Protein AF-A0A0K6A1R4-F1 (afdb_monomer)

Radius of gyration: 19.24 Å; Cα contacts (8 Å, |Δi|>4): 12; chains: 1; bounding box: 46×25×49 Å

Sequence (66 aa):
MTKNHSFLEQQIATFGAALNGGNQPQSEYIEAFSKSFKGLETQINIWETFIVNSTNVNQDDAMLFP

pLDDT: mean 72.53, std 11.27, range [41.0, 88.88]

Secondary structure (DSSP, 8-state):
------HHHHHHHHHHHHHT-TT--HHHHHHHHHHHHHHHHHHHHHHHHHHHHHHHHHHHHHHS--

Structure (mmCIF, N/CA/C/O backbone):
data_AF-A0A0K6A1R4-F1
#
_entry.id   AF-A0A0K6A1R4-F1
#
loop_
_atom_site.group_PDB
_atom_site.id
_atom_site.type_symbol
_atom_site.label_atom_id
_atom_site.label_alt_id
_atom_site.label_comp_id
_atom_site.label_asym_id
_atom_site.label_entity_id
_atom_site.label_seq_id
_atom_site.pdbx_PDB_ins_code
_atom_site.Cartn_x
_atom_site.Cartn_y
_atom_site.Cartn_z
_atom_site.occupancy
_atom_site.B_iso_or_equiv
_atom_site.auth_seq_id
_atom_site.auth_comp_id
_atom_site.auth_asym_id
_atom_site.auth_atom_id
_atom_site.pdbx_PDB_model_num
ATOM 1 N N . MET A 1 1 ? -15.292 21.241 -7.782 1.00 41.00 1 MET A N 1
ATOM 2 C CA . MET A 1 1 ? -13.947 20.966 -8.332 1.00 41.00 1 MET A CA 1
ATOM 3 C C . MET A 1 1 ? -13.344 19.853 -7.490 1.00 41.00 1 MET A C 1
ATOM 5 O O . MET A 1 1 ? -13.098 20.078 -6.311 1.00 41.00 1 MET A O 1
ATOM 9 N N . THR A 1 2 ? -13.234 18.639 -8.022 1.00 51.16 2 THR A N 1
ATOM 10 C CA . THR A 1 2 ? -12.693 17.488 -7.281 1.00 51.16 2 THR A CA 1
ATOM 11 C C . THR A 1 2 ? -11.177 17.640 -7.227 1.00 51.16 2 THR A C 1
ATOM 13 O O . THR A 1 2 ? -10.540 17.736 -8.274 1.00 51.16 2 THR A O 1
ATOM 16 N N . LYS A 1 3 ? -10.593 17.758 -6.031 1.00 60.91 3 LYS A N 1
ATOM 17 C CA . LYS A 1 3 ? -9.133 17.794 -5.890 1.00 60.91 3 LYS A CA 1
ATOM 18 C C . LYS A 1 3 ? -8.598 16.403 -6.231 1.00 60.91 3 LYS A C 1
ATOM 20 O O . LYS A 1 3 ? -8.958 15.434 -5.568 1.00 60.91 3 LYS A O 1
ATOM 25 N N . ASN A 1 4 ? -7.767 16.303 -7.267 1.00 74.75 4 ASN A N 1
ATOM 26 C CA . ASN A 1 4 ? -7.009 15.084 -7.530 1.00 74.75 4 ASN A CA 1
ATOM 27 C C . ASN A 1 4 ? -5.918 14.980 -6.466 1.00 74.75 4 ASN A C 1
ATOM 29 O O . ASN A 1 4 ? -4.910 15.675 -6.538 1.00 74.75 4 ASN A O 1
ATOM 33 N N . HIS A 1 5 ? -6.162 14.148 -5.462 1.00 74.12 5 HIS A N 1
ATOM 34 C CA . HIS A 1 5 ? -5.174 13.823 -4.445 1.00 74.12 5 HIS A CA 1
ATOM 35 C C . HIS A 1 5 ? -4.183 12.805 -5.003 1.00 74.12 5 HIS A C 1
ATOM 37 O O . HIS A 1 5 ? -4.592 11.828 -5.639 1.00 74.12 5 HIS A O 1
ATOM 43 N N . SER A 1 6 ? -2.895 13.022 -4.749 1.00 81.19 6 SER A N 1
ATOM 44 C CA . SER A 1 6 ? -1.855 12.025 -4.998 1.00 81.19 6 SER A CA 1
ATOM 45 C C . SER A 1 6 ? -2.146 10.742 -4.214 1.00 81.19 6 SER A C 1
ATOM 47 O O . SER A 1 6 ? -2.840 10.763 -3.195 1.00 81.19 6 SER A O 1
ATOM 49 N N . PHE A 1 7 ? -1.604 9.609 -4.665 1.00 77.62 7 PHE A N 1
ATOM 50 C CA . PHE A 1 7 ? -1.790 8.329 -3.974 1.00 77.62 7 PHE A CA 1
ATOM 51 C C . PHE A 1 7 ? -1.397 8.415 -2.488 1.00 77.62 7 PHE A C 1
ATOM 53 O O . PHE A 1 7 ? -2.127 7.929 -1.629 1.00 77.62 7 PHE A O 1
ATOM 60 N N . LEU A 1 8 ? -0.295 9.104 -2.175 1.00 74.56 8 LEU A N 1
ATOM 61 C CA . LEU A 1 8 ? 0.162 9.314 -0.801 1.00 74.56 8 LEU A CA 1
ATOM 62 C C . LEU A 1 8 ? -0.864 10.100 0.030 1.00 74.56 8 LEU A C 1
ATOM 64 O O . LEU A 1 8 ? -1.203 9.696 1.139 1.00 74.56 8 LEU A O 1
ATOM 68 N N . GLU A 1 9 ? -1.410 11.186 -0.520 1.00 78.50 9 GLU A N 1
ATOM 69 C CA . GLU A 1 9 ? -2.444 11.983 0.149 1.00 78.50 9 GLU A CA 1
ATOM 70 C C . GLU A 1 9 ? -3.734 11.185 0.369 1.00 78.50 9 GLU A C 1
ATOM 72 O O . GLU A 1 9 ? -4.370 11.331 1.412 1.00 78.50 9 GLU A O 1
ATOM 77 N N . GLN A 1 10 ? -4.101 10.302 -0.565 1.00 81.56 10 GLN A N 1
ATOM 78 C CA . GLN A 1 10 ? -5.252 9.410 -0.405 1.00 81.56 10 GLN A CA 1
ATOM 79 C C . GLN A 1 10 ? -5.040 8.408 0.737 1.00 81.56 10 GLN A C 1
ATOM 81 O O . GLN A 1 10 ? -5.957 8.190 1.531 1.00 81.56 10 GLN A O 1
ATOM 86 N N . GLN A 1 11 ? -3.839 7.832 0.868 1.00 74.94 11 GLN A N 1
ATOM 87 C CA . GLN A 1 11 ? -3.526 6.919 1.973 1.00 74.94 11 GLN A CA 1
ATOM 88 C C . GLN A 1 11 ? -3.504 7.648 3.324 1.00 74.94 11 GLN A C 1
ATOM 90 O O . GLN A 1 11 ? -4.083 7.154 4.290 1.00 74.94 11 GLN A O 1
ATOM 95 N N . ILE A 1 12 ? -2.924 8.853 3.386 1.00 77.94 12 ILE A N 1
ATOM 96 C CA . ILE A 1 12 ? -2.913 9.686 4.602 1.00 77.94 12 ILE A CA 1
ATOM 97 C C . ILE A 1 12 ? -4.339 10.072 5.013 1.00 77.94 12 ILE A C 1
ATOM 99 O O . ILE A 1 12 ? -4.688 9.967 6.187 1.00 77.94 12 ILE A O 1
ATOM 103 N N . ALA A 1 13 ? -5.183 10.483 4.062 1.00 78.25 13 ALA A N 1
ATOM 104 C CA . ALA A 1 13 ? -6.573 10.841 4.334 1.00 78.25 13 ALA A CA 1
ATOM 105 C C . ALA A 1 13 ? -7.399 9.635 4.804 1.00 78.25 13 ALA A C 1
ATOM 107 O O . ALA A 1 13 ? -8.163 9.753 5.759 1.00 78.25 13 ALA A O 1
ATOM 108 N N . THR A 1 14 ? -7.210 8.470 4.178 1.00 75.94 14 THR A N 1
ATOM 109 C CA . THR A 1 14 ? -7.880 7.217 4.569 1.00 75.94 14 THR A CA 1
ATOM 110 C C . THR A 1 14 ? -7.488 6.809 5.988 1.00 75.94 14 THR A C 1
ATOM 112 O O . THR A 1 14 ? -8.348 6.473 6.802 1.00 75.94 14 THR A O 1
ATOM 115 N N . PHE A 1 15 ? -6.201 6.917 6.319 1.00 73.06 15 PHE A N 1
ATOM 116 C CA . PHE A 1 15 ? -5.702 6.644 7.661 1.00 73.06 15 PHE A CA 1
ATOM 117 C C . PHE A 1 15 ? -6.240 7.644 8.698 1.00 73.06 15 PHE A C 1
ATOM 119 O O . PHE A 1 15 ? -6.744 7.242 9.745 1.00 73.06 15 PHE A O 1
ATOM 126 N N . GLY A 1 16 ? -6.204 8.944 8.393 1.00 73.25 16 GLY A N 1
ATOM 127 C CA . GLY A 1 16 ? -6.743 9.986 9.271 1.00 73.25 16 GLY A CA 1
ATOM 128 C C . GLY A 1 16 ? -8.255 9.869 9.496 1.00 73.25 16 GLY A C 1
ATOM 129 O O . GLY A 1 16 ? -8.735 10.123 10.6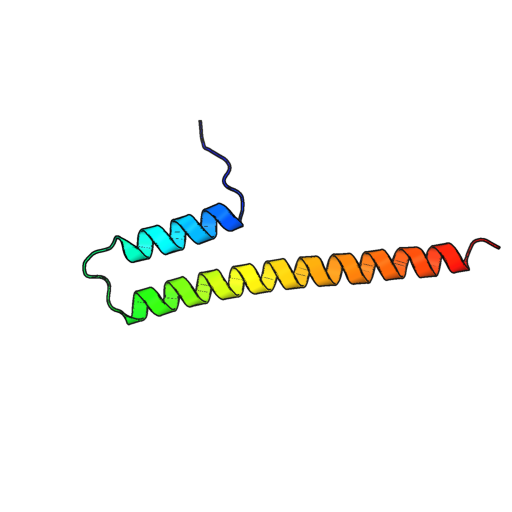00 1.00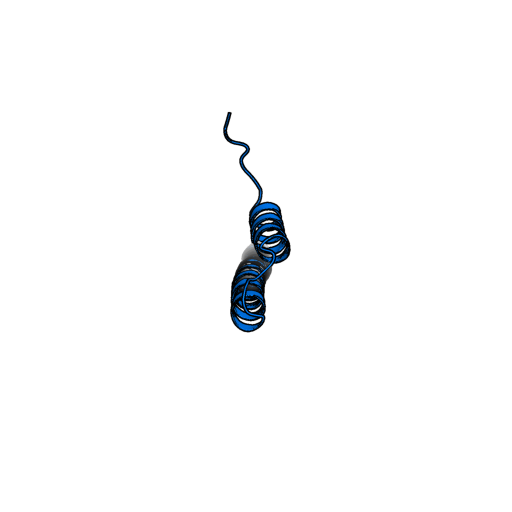 73.25 16 GLY A O 1
ATOM 130 N N . ALA A 1 17 ? -9.010 9.442 8.480 1.00 74.25 17 ALA A N 1
ATOM 131 C CA . ALA A 1 17 ? -10.445 9.193 8.590 1.00 74.25 17 ALA A CA 1
ATOM 132 C C . ALA A 1 17 ? -10.752 8.018 9.524 1.00 74.25 17 ALA A C 1
ATOM 134 O O . ALA A 1 17 ? -11.660 8.133 10.344 1.00 74.25 17 ALA A O 1
ATOM 135 N N . ALA A 1 18 ? -9.964 6.938 9.456 1.00 69.50 18 ALA A N 1
ATOM 136 C CA . ALA A 1 18 ? -10.074 5.849 10.418 1.00 69.50 18 ALA A CA 1
ATOM 137 C C . ALA A 1 18 ? -9.860 6.387 11.844 1.00 69.50 18 ALA A C 1
ATOM 139 O O . ALA A 1 18 ? -10.731 6.205 12.693 1.00 69.50 18 ALA A O 1
ATOM 140 N N . LEU A 1 19 ? -8.763 7.126 12.097 1.00 69.12 19 LEU A N 1
ATOM 141 C CA . LEU A 1 19 ? -8.400 7.706 13.413 1.00 69.12 19 LEU A CA 1
ATOM 142 C C . LEU A 1 19 ? -9.491 8.575 14.053 1.00 69.12 19 LEU A C 1
ATOM 144 O O . LEU A 1 19 ? -9.668 8.520 15.267 1.00 69.12 19 LEU A O 1
ATOM 148 N N . ASN A 1 20 ? -10.249 9.327 13.256 1.00 69.81 20 ASN A N 1
ATOM 149 C CA . ASN A 1 20 ? -11.319 10.199 13.751 1.00 69.81 20 ASN A CA 1
ATOM 150 C C . ASN A 1 20 ? -12.654 9.482 14.028 1.00 69.81 20 ASN A C 1
ATOM 152 O O . ASN A 1 20 ? -13.568 10.098 14.579 1.00 69.81 20 ASN A O 1
ATOM 156 N N . GLY A 1 21 ? -12.791 8.202 13.671 1.00 65.50 21 GLY A N 1
ATOM 157 C CA . GLY A 1 21 ? -13.973 7.388 13.952 1.00 65.50 21 GLY A CA 1
ATOM 158 C C . GLY A 1 21 ? -14.050 6.968 15.420 1.00 65.50 21 GLY A C 1
ATOM 159 O O . GLY A 1 21 ? -13.875 5.796 15.732 1.00 65.50 21 GLY A O 1
ATOM 160 N N . GLY A 1 22 ? -14.273 7.913 16.338 1.00 59.28 22 GLY A N 1
ATOM 161 C CA . GLY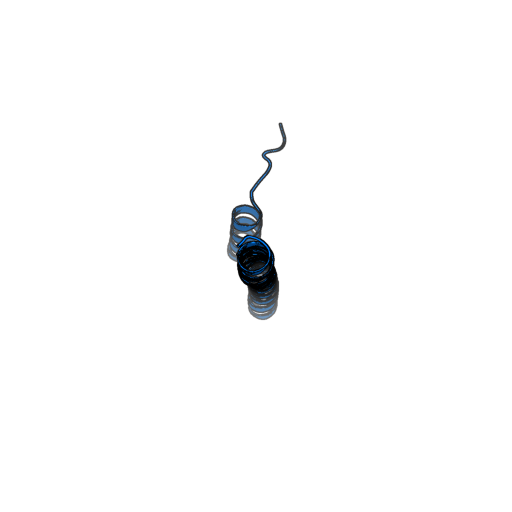 A 1 22 ? -14.417 7.622 17.767 1.00 59.28 22 GLY A CA 1
ATOM 162 C C . GLY A 1 22 ? -15.454 6.517 18.002 1.00 59.28 22 GLY A C 1
ATOM 163 O O . GLY A 1 22 ? -16.640 6.764 17.802 1.00 59.28 22 GLY A O 1
ATOM 164 N N . ASN A 1 23 ? -14.977 5.328 18.404 1.00 65.56 23 ASN A N 1
ATOM 165 C CA . ASN A 1 23 ? -15.669 4.040 18.641 1.00 65.56 23 ASN A CA 1
ATOM 166 C C . ASN A 1 23 ? -15.375 2.898 17.650 1.00 65.56 23 ASN A C 1
ATOM 168 O O . ASN A 1 23 ? -15.955 1.823 17.805 1.00 65.56 23 ASN A O 1
ATOM 172 N N . GLN A 1 24 ? -14.473 3.057 16.680 1.00 67.44 24 GLN A N 1
ATOM 173 C CA . GLN A 1 24 ? -14.105 1.933 15.817 1.00 67.44 24 GLN A CA 1
ATOM 174 C C . GLN A 1 24 ? -13.307 0.868 16.618 1.00 67.44 24 GLN A C 1
ATOM 176 O O . GLN A 1 24 ? -12.447 1.217 17.433 1.00 67.44 24 GLN A O 1
ATOM 181 N N . PRO A 1 25 ? -13.577 -0.441 16.467 1.00 76.12 25 PRO A N 1
ATOM 182 C CA . PRO A 1 25 ? -12.783 -1.484 17.109 1.00 76.12 25 PRO A CA 1
ATOM 183 C C . PRO A 1 25 ? -11.305 -1.383 16.717 1.00 76.12 25 PRO A C 1
ATOM 185 O O . PRO A 1 25 ? -10.972 -1.177 15.550 1.00 76.12 25 PRO A O 1
ATOM 188 N N . GLN A 1 26 ? -10.397 -1.589 17.675 1.00 68.81 26 GLN A N 1
ATOM 189 C CA . GLN A 1 26 ? -8.944 -1.544 17.444 1.00 68.81 26 GLN A CA 1
ATOM 190 C C . GLN A 1 26 ? -8.489 -2.461 16.288 1.00 68.81 26 GLN A C 1
ATOM 192 O O . GLN A 1 26 ? -7.523 -2.158 15.592 1.00 68.81 26 GLN A O 1
ATOM 197 N N . SER A 1 27 ? -9.206 -3.559 16.048 1.00 76.12 27 SER A N 1
ATOM 198 C CA . SER A 1 27 ? -8.979 -4.470 14.922 1.00 76.12 27 SER A CA 1
ATOM 199 C C . SER A 1 27 ? -9.213 -3.814 13.558 1.00 76.12 27 SER A C 1
ATOM 201 O O . SER A 1 27 ? -8.399 -3.990 12.656 1.00 76.12 27 SER A O 1
ATOM 203 N N . GLU A 1 28 ? -10.270 -3.018 13.410 1.00 77.50 28 GLU A N 1
ATOM 204 C CA . GLU A 1 28 ? -10.602 -2.330 12.155 1.00 77.50 28 GLU A CA 1
ATOM 205 C C . GLU A 1 28 ? -9.586 -1.226 11.834 1.00 77.50 28 GLU A C 1
ATOM 207 O O . GLU A 1 28 ? -9.230 -1.009 10.676 1.00 77.50 28 GLU A O 1
ATOM 212 N N . TYR A 1 29 ? -9.043 -0.576 12.868 1.00 72.94 29 TYR A N 1
ATOM 213 C CA . TYR A 1 29 ? -7.919 0.353 12.732 1.00 72.94 29 TYR A CA 1
ATOM 214 C C . TYR A 1 29 ? -6.663 -0.314 12.177 1.00 72.94 29 TYR A C 1
ATOM 216 O O . TYR A 1 29 ? -6.048 0.188 11.233 1.00 72.94 29 TYR A O 1
ATOM 224 N N . ILE A 1 30 ? -6.277 -1.445 12.771 1.00 76.69 30 ILE A N 1
ATOM 225 C CA . ILE A 1 30 ? -5.089 -2.199 12.364 1.00 76.69 30 ILE A CA 1
ATOM 226 C C . ILE A 1 30 ? -5.263 -2.724 10.936 1.00 76.69 30 ILE A C 1
ATOM 228 O O . ILE A 1 30 ? -4.317 -2.691 10.149 1.00 76.69 30 ILE A O 1
ATOM 232 N N . GLU A 1 31 ? -6.470 -3.156 10.568 1.00 83.38 31 GLU A N 1
ATOM 233 C CA . GLU A 1 31 ? -6.768 -3.625 9.218 1.00 83.38 31 GLU A CA 1
ATOM 234 C C . GLU A 1 31 ? -6.673 -2.499 8.177 1.00 83.38 31 GLU A C 1
ATOM 236 O O . GLU A 1 31 ? -6.019 -2.672 7.144 1.00 83.38 31 GLU A O 1
ATOM 241 N N . ALA A 1 32 ? -7.274 -1.336 8.451 1.00 79.75 32 ALA A N 1
ATOM 242 C CA . ALA A 1 32 ? -7.193 -0.172 7.570 1.00 79.75 3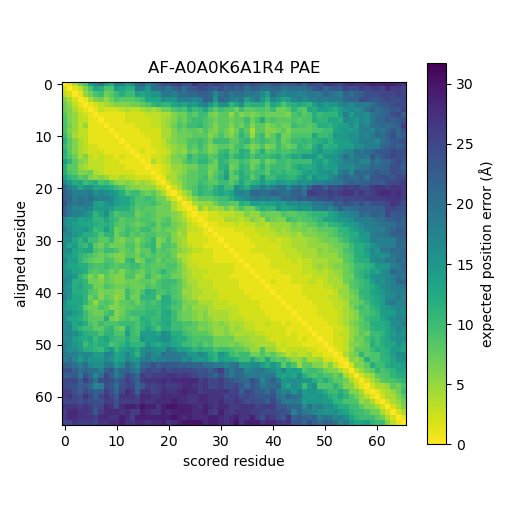2 ALA A CA 1
ATOM 243 C C . ALA A 1 32 ? -5.739 0.289 7.385 1.00 79.75 32 ALA A C 1
ATOM 245 O O . ALA A 1 32 ? -5.290 0.497 6.257 1.00 79.75 32 ALA A O 1
ATOM 246 N N . PHE A 1 33 ? -4.972 0.354 8.478 1.00 79.44 33 PHE A N 1
ATOM 247 C CA . PHE A 1 33 ? -3.550 0.685 8.437 1.00 79.44 33 PHE A CA 1
ATOM 248 C C . PHE A 1 33 ? -2.741 -0.332 7.623 1.00 79.44 33 PHE A C 1
ATOM 250 O O . PHE A 1 33 ? -1.963 0.054 6.752 1.00 79.44 33 PHE A O 1
ATOM 257 N N . SER A 1 34 ? -2.959 -1.632 7.846 1.00 82.19 34 SER A N 1
ATOM 258 C CA . SER A 1 34 ? -2.264 -2.699 7.119 1.00 82.19 34 SER A CA 1
ATOM 259 C C . SER A 1 34 ? -2.536 -2.645 5.611 1.00 82.19 34 SER A C 1
ATOM 261 O O . SER A 1 34 ? -1.612 -2.810 4.811 1.00 82.19 34 SER A O 1
ATOM 263 N N . LYS A 1 35 ? -3.780 -2.355 5.201 1.00 84.38 35 LYS A N 1
ATOM 264 C CA . LYS A 1 35 ? -4.145 -2.182 3.784 1.00 84.38 35 LYS A CA 1
ATOM 265 C C . LYS A 1 35 ? -3.436 -0.985 3.152 1.00 84.38 35 LYS A C 1
ATOM 267 O O . LYS A 1 35 ? -2.868 -1.131 2.070 1.00 84.38 35 LYS A O 1
ATOM 272 N N . SER A 1 36 ? -3.416 0.163 3.829 1.00 81.50 36 SER A N 1
ATOM 273 C CA . S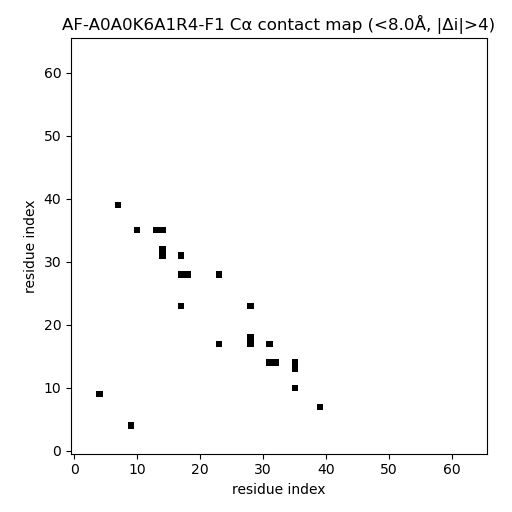ER A 1 36 ? -2.684 1.341 3.347 1.00 81.50 36 SER A CA 1
ATOM 274 C C . SER A 1 36 ? -1.184 1.080 3.218 1.00 81.50 36 SER A C 1
ATOM 276 O O . SER A 1 36 ? -0.579 1.462 2.217 1.00 81.50 36 SER A O 1
ATOM 278 N N . PHE A 1 37 ? -0.591 0.363 4.177 1.00 84.44 37 PHE A N 1
ATOM 279 C CA . PHE A 1 37 ? 0.832 0.027 4.154 1.00 84.44 37 PHE A CA 1
ATOM 280 C C . PHE A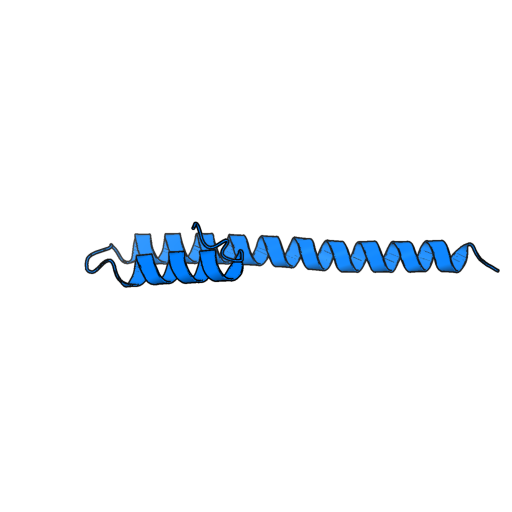 1 37 ? 1.197 -0.895 2.982 1.00 84.44 37 PHE A C 1
ATOM 282 O O . PHE A 1 37 ? 2.139 -0.607 2.250 1.00 84.44 37 PHE A O 1
ATOM 289 N N . LYS A 1 38 ? 0.397 -1.940 2.728 1.00 87.19 38 LYS A N 1
ATOM 290 C CA . LYS A 1 38 ? 0.575 -2.823 1.558 1.00 87.19 38 LYS A CA 1
ATOM 291 C C . LYS A 1 38 ? 0.436 -2.078 0.229 1.00 87.19 38 LYS A C 1
ATOM 293 O O . LYS A 1 38 ? 1.147 -2.373 -0.732 1.00 87.19 38 LYS A O 1
ATOM 298 N N . GLY A 1 39 ? -0.476 -1.107 0.159 1.00 84.50 39 GLY A N 1
ATOM 299 C CA . GLY A 1 39 ? -0.632 -0.251 -1.017 1.00 84.50 39 GLY A CA 1
ATOM 300 C C . GLY A 1 39 ? 0.618 0.590 -1.296 1.00 84.50 39 GLY A C 1
ATOM 301 O O . GLY A 1 39 ? 1.040 0.697 -2.447 1.00 84.50 39 GLY A O 1
ATOM 302 N N . LEU A 1 40 ? 1.233 1.146 -0.248 1.00 84.69 40 LEU A N 1
ATOM 303 C CA . LEU A 1 40 ? 2.490 1.894 -0.352 1.00 84.69 40 LEU A CA 1
ATOM 304 C C . LEU A 1 40 ? 3.665 0.991 -0.738 1.00 84.69 40 LEU A C 1
ATOM 306 O O . LEU A 1 40 ? 4.406 1.335 -1.652 1.00 84.69 40 LEU A O 1
ATOM 310 N N . GLU A 1 41 ? 3.791 -0.178 -0.112 1.00 86.94 41 GLU A N 1
ATOM 311 C CA . GLU A 1 41 ? 4.807 -1.185 -0.450 1.00 86.94 41 GLU A CA 1
ATOM 312 C C . GLU A 1 41 ? 4.728 -1.589 -1.930 1.00 86.94 41 GLU A C 1
ATOM 314 O O . GLU A 1 41 ? 5.736 -1.631 -2.630 1.00 86.94 41 GLU A O 1
ATOM 319 N N . THR A 1 42 ? 3.513 -1.786 -2.451 1.00 88.88 42 THR A N 1
ATOM 320 C CA . THR A 1 42 ? 3.301 -2.108 -3.871 1.00 88.88 42 THR A CA 1
ATOM 321 C C . THR A 1 42 ? 3.772 -0.978 -4.791 1.00 88.88 42 THR A C 1
ATOM 323 O O . THR A 1 42 ? 4.431 -1.238 -5.795 1.00 88.88 42 THR A O 1
ATOM 326 N N . GLN A 1 43 ? 3.461 0.280 -4.461 1.00 80.44 43 GLN A N 1
ATOM 327 C CA . GLN A 1 43 ? 3.909 1.439 -5.246 1.00 80.44 43 GLN A CA 1
ATOM 328 C C . GLN A 1 43 ? 5.433 1.597 -5.226 1.00 80.44 43 GLN A C 1
ATOM 330 O O . GLN A 1 43 ? 6.018 1.917 -6.259 1.00 80.44 43 GLN A O 1
ATOM 335 N N . ILE A 1 44 ? 6.072 1.334 -4.082 1.00 85.88 44 ILE A N 1
ATOM 336 C CA . ILE A 1 44 ? 7.535 1.343 -3.950 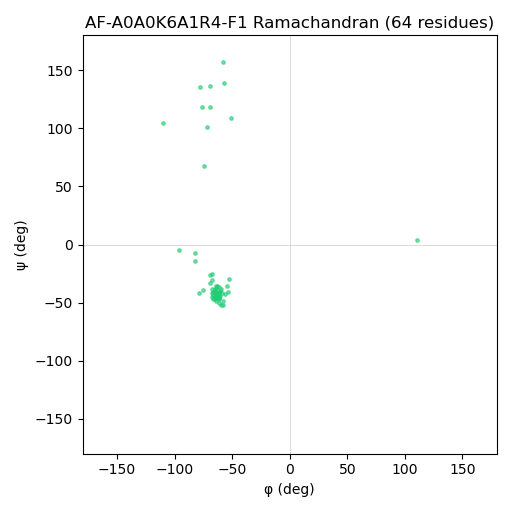1.00 85.88 44 ILE A CA 1
ATOM 337 C C . ILE A 1 44 ? 8.149 0.247 -4.823 1.00 85.88 44 ILE A C 1
ATOM 339 O O . ILE A 1 44 ? 9.014 0.553 -5.636 1.00 85.88 44 ILE A O 1
ATOM 343 N N . ASN A 1 45 ? 7.638 -0.986 -4.757 1.00 84.50 45 ASN A N 1
ATOM 344 C CA . ASN A 1 45 ? 8.129 -2.097 -5.581 1.00 84.50 45 ASN A CA 1
ATOM 345 C C . ASN A 1 45 ? 7.994 -1.819 -7.087 1.00 84.50 45 ASN A C 1
ATOM 347 O O . ASN A 1 45 ? 8.881 -2.170 -7.868 1.00 84.50 45 ASN A O 1
ATOM 351 N N . ILE A 1 46 ? 6.901 -1.175 -7.516 1.00 86.25 46 ILE A N 1
ATOM 352 C CA . ILE A 1 46 ? 6.724 -0.745 -8.913 1.00 86.25 46 ILE A CA 1
ATOM 353 C C . ILE A 1 46 ? 7.803 0.274 -9.294 1.00 86.25 46 ILE A C 1
ATOM 355 O O . ILE A 1 46 ? 8.397 0.163 -10.367 1.00 86.25 46 ILE A O 1
ATOM 359 N N . TRP A 1 47 ? 8.080 1.240 -8.417 1.00 83.94 47 TRP A N 1
ATOM 360 C CA . TRP A 1 47 ? 9.121 2.244 -8.626 1.00 83.94 47 TRP A CA 1
ATOM 361 C C . TRP A 1 47 ? 10.526 1.637 -8.687 1.00 83.94 47 TRP A C 1
ATOM 363 O O . TRP A 1 47 ? 11.287 1.959 -9.597 1.00 83.94 47 TRP A O 1
ATOM 373 N N . GLU A 1 48 ? 10.863 0.726 -7.774 1.00 82.50 48 GLU A N 1
ATOM 374 C CA . GLU A 1 48 ? 12.143 0.010 -7.777 1.00 82.50 48 GLU A CA 1
ATOM 375 C C . GLU A 1 48 ? 12.311 -0.822 -9.051 1.00 82.50 48 GLU A C 1
ATOM 377 O O . GLU A 1 48 ? 13.343 -0.743 -9.715 1.00 82.50 48 GLU A O 1
ATOM 382 N N . THR A 1 49 ? 11.265 -1.549 -9.452 1.00 83.69 49 THR A N 1
ATOM 383 C CA . THR A 1 49 ? 11.259 -2.334 -10.694 1.00 83.69 49 THR A CA 1
ATOM 384 C C . THR A 1 49 ? 11.434 -1.440 -11.921 1.00 83.69 49 THR A C 1
ATOM 386 O O . THR A 1 49 ? 12.185 -1.781 -12.834 1.00 83.69 49 THR A O 1
ATOM 389 N N . PHE A 1 50 ? 10.776 -0.277 -11.950 1.00 81.31 50 PHE A N 1
ATOM 390 C CA . PHE A 1 50 ? 10.939 0.700 -13.023 1.00 81.31 50 PHE A CA 1
ATOM 391 C C . PHE A 1 50 ? 12.377 1.224 -13.098 1.00 81.31 50 PHE A C 1
ATOM 393 O O . PHE A 1 50 ? 12.954 1.2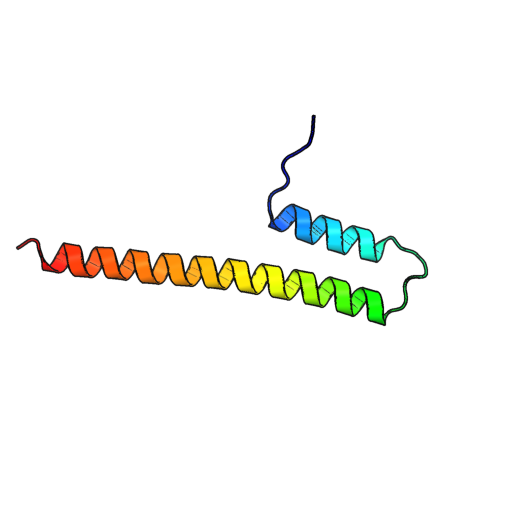46 -14.184 1.00 81.31 50 PHE A O 1
ATOM 400 N N . ILE A 1 51 ? 12.985 1.582 -11.960 1.00 77.56 51 ILE A N 1
ATOM 401 C CA . ILE A 1 51 ? 14.381 2.034 -11.905 1.00 77.56 51 ILE A CA 1
ATOM 402 C C . ILE A 1 51 ? 15.312 0.937 -12.425 1.00 77.56 51 ILE A C 1
ATOM 404 O O . ILE A 1 51 ? 16.091 1.197 -13.340 1.00 77.56 51 ILE A O 1
ATOM 408 N N . VAL A 1 52 ? 15.203 -0.291 -11.912 1.0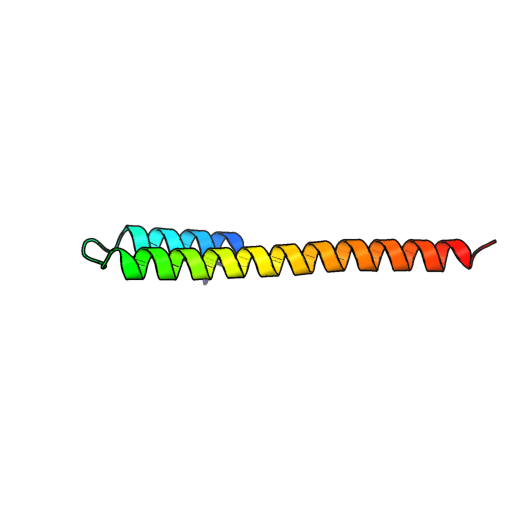0 78.06 52 VAL A N 1
ATOM 409 C CA . VAL A 1 52 ? 16.048 -1.420 -12.339 1.00 78.06 52 VAL A CA 1
ATOM 410 C C . VAL A 1 52 ? 15.913 -1.672 -13.841 1.00 78.06 52 VAL A C 1
ATOM 412 O O . VAL A 1 52 ? 16.918 -1.714 -14.548 1.00 78.06 52 VAL A O 1
ATOM 415 N N . ASN A 1 53 ? 14.685 -1.742 -14.358 1.00 74.62 53 ASN A N 1
ATOM 416 C CA . ASN A 1 53 ? 14.452 -1.960 -15.785 1.00 74.62 53 ASN A CA 1
ATOM 417 C C . ASN A 1 53 ? 14.973 -0.798 -16.643 1.00 74.62 53 ASN A C 1
ATOM 419 O O . ASN A 1 53 ? 15.570 -1.039 -17.686 1.00 74.62 53 ASN A O 1
ATOM 423 N N . SER A 1 54 ? 14.812 0.453 -16.202 1.00 69.12 54 SER A N 1
ATOM 424 C CA . SER A 1 54 ? 15.355 1.621 -16.913 1.00 69.12 54 SER A CA 1
ATOM 425 C C . SER A 1 54 ? 16.887 1.667 -16.904 1.00 69.12 54 SER A C 1
ATOM 427 O O . SER A 1 54 ? 17.503 2.149 -17.852 1.00 69.12 54 SER A O 1
ATOM 429 N N . THR A 1 55 ? 17.515 1.129 -15.857 1.00 63.75 55 THR A N 1
ATOM 430 C CA . THR A 1 55 ? 18.975 1.064 -15.736 1.00 63.75 55 THR A CA 1
ATOM 431 C C . THR A 1 55 ? 19.541 -0.034 -16.637 1.00 63.75 55 THR A C 1
ATOM 433 O O . THR A 1 55 ? 20.550 0.190 -17.301 1.00 63.75 55 THR A O 1
ATOM 436 N N . ASN A 1 56 ? 18.852 -1.177 -16.731 1.00 58.91 56 ASN A N 1
ATOM 437 C CA . ASN A 1 56 ? 19.226 -2.278 -17.621 1.00 58.91 56 ASN A CA 1
ATOM 438 C C . ASN A 1 56 ? 19.079 -1.905 -19.104 1.00 58.91 56 ASN A C 1
ATOM 440 O O . ASN A 1 56 ? 19.996 -2.160 -19.876 1.00 58.91 56 ASN A O 1
ATOM 444 N N . VAL A 1 57 ? 17.986 -1.233 -19.497 1.00 57.84 57 VAL A N 1
ATOM 445 C CA . VAL A 1 57 ? 17.809 -0.742 -20.881 1.00 57.84 57 VAL A CA 1
ATOM 446 C C . VAL A 1 57 ? 18.945 0.207 -21.275 1.00 57.84 57 VAL A C 1
ATOM 448 O O . VAL A 1 57 ? 19.510 0.073 -22.354 1.00 57.84 57 VAL A O 1
ATOM 451 N N . ASN A 1 58 ? 19.358 1.106 -20.375 1.00 56.59 58 ASN A N 1
ATOM 452 C CA . ASN A 1 58 ? 20.476 2.015 -20.642 1.00 56.59 58 ASN A CA 1
ATOM 453 C C . ASN A 1 58 ? 21.845 1.312 -20.716 1.00 56.59 58 ASN A C 1
ATOM 455 O O . ASN A 1 58 ? 22.743 1.835 -21.370 1.00 56.59 58 ASN A O 1
ATOM 459 N N . GLN A 1 59 ? 22.040 0.163 -20.059 1.00 55.44 59 GLN A N 1
ATOM 460 C CA . GLN A 1 59 ? 23.279 -0.619 -20.174 1.00 55.44 59 GLN A CA 1
ATOM 461 C C . GLN A 1 59 ? 23.326 -1.446 -21.462 1.00 55.44 59 GLN A C 1
ATOM 463 O O . GLN A 1 59 ? 24.370 -1.466 -22.114 1.00 55.44 59 GLN A O 1
ATOM 468 N N . ASP A 1 60 ? 22.214 -2.072 -21.850 1.00 56.44 60 ASP A N 1
ATOM 469 C CA . ASP A 1 60 ? 22.125 -2.835 -23.100 1.00 56.44 60 ASP A CA 1
ATOM 470 C C . ASP A 1 60 ? 22.239 -1.913 -24.326 1.00 56.44 60 ASP A C 1
ATOM 472 O O . ASP A 1 60 ? 22.982 -2.223 -25.260 1.00 56.44 60 ASP A O 1
ATOM 476 N N . ASP A 1 61 ? 21.609 -0.732 -24.296 1.00 55.59 61 ASP A N 1
ATOM 477 C CA . ASP A 1 61 ? 21.762 0.274 -25.354 1.00 55.59 61 ASP A CA 1
ATOM 478 C C . ASP A 1 61 ? 23.183 0.869 -25.376 1.00 55.59 61 ASP A C 1
ATOM 480 O O . ASP A 1 61 ? 23.748 1.062 -26.451 1.00 55.59 61 ASP A O 1
ATOM 484 N N . ALA A 1 62 ? 23.823 1.100 -24.220 1.00 56.16 62 ALA A N 1
ATOM 485 C CA . ALA A 1 62 ? 25.210 1.581 -24.167 1.00 56.16 62 ALA A CA 1
ATOM 486 C C . ALA A 1 62 ? 26.237 0.548 -24.668 1.00 56.16 62 ALA A C 1
ATOM 488 O O . ALA A 1 62 ? 27.310 0.929 -25.127 1.00 56.16 62 ALA A O 1
ATOM 489 N N . MET A 1 63 ? 25.923 -0.749 -24.606 1.00 57.97 63 MET A N 1
ATOM 490 C CA . MET A 1 63 ? 26.785 -1.821 -25.114 1.00 57.97 63 MET A CA 1
ATOM 491 C C . MET A 1 63 ? 26.638 -2.034 -26.635 1.00 57.97 63 MET A C 1
ATOM 493 O O . MET A 1 63 ? 27.487 -2.679 -27.252 1.00 57.97 63 MET A O 1
ATOM 497 N N . LEU A 1 64 ? 25.590 -1.470 -27.249 1.00 56.62 64 LEU A N 1
ATOM 498 C CA . LEU A 1 64 ? 25.304 -1.551 -28.687 1.00 56.62 64 LEU A CA 1
ATOM 499 C C . LEU A 1 64 ? 25.812 -0.350 -29.506 1.00 56.62 64 LEU A C 1
ATOM 501 O O . LEU A 1 64 ? 25.749 -0.399 -30.736 1.00 56.62 64 LEU A O 1
ATOM 505 N N . PHE A 1 65 ? 26.362 0.688 -28.869 1.00 51.19 65 PHE A N 1
ATOM 506 C CA . PHE A 1 65 ? 27.042 1.793 -29.554 1.00 51.19 65 PHE A CA 1
ATOM 507 C C . PHE A 1 65 ? 28.562 1.748 -29.287 1.00 51.19 65 PHE A C 1
ATOM 509 O O . PHE A 1 65 ? 28.975 2.085 -28.177 1.00 51.19 65 PHE A O 1
ATOM 516 N N . PRO A 1 66 ? 29.393 1.314 -30.261 1.00 48.19 66 PRO A N 1
ATOM 517 C CA . PRO A 1 66 ? 30.855 1.396 -30.173 1.00 48.19 66 PRO A CA 1
ATOM 518 C C . PRO A 1 66 ? 31.393 2.831 -30.276 1.00 48.19 66 PRO A C 1
ATOM 520 O O . PRO A 1 66 ? 30.724 3.687 -30.903 1.00 48.19 66 PRO A O 1
#

Foldseek 3Di:
DDDPDDLVRVLVVQLVVLVPPVPDPPVVSVVSNVVSVVVVVVVVVVVVVVVVVVVVVVVVVVVVPD

Solvent-accessible surface area (backbone atoms only — not comparable to full-atom values): 3924 Å² total; per-residue (Å²): 134,85,81,85,67,53,73,68,54,48,44,53,50,54,51,52,54,56,73,68,44,86,84,65,56,70,66,59,51,53,49,54,49,51,53,46,51,54,54,50,51,50,53,49,51,52,50,52,51,49,50,52,53,55,52,50,53,55,50,57,55,55,72,72,58,132

Mean predicted aligned error: 11.73 Å

Organism: Escherichia coli (NCBI:txid562)